Protein AF-A0A920UA12-F1 (afdb_monomer_lite)

Sequence (67 aa):
MAGTLDISASQKGGRFVAFCDAFNLPLVTFVDTSGFYPGKDLEWRGMIRYGAQMAFAYARATVPRVW

Secondary structure (DSSP, 8-state):
-TT-B-HHHHHHHHHHHHHHHHTT--EE-------BPP-HHHHHTTHHHHHHHHHHHHHH--S-EE-

pLDDT: mean 93.42, std 5.31, range [61.72, 97.88]

Radius of gyration: 12.39 Å; chains: 1; bounding box: 29×21×31 Å

Structure (mmCIF, N/CA/C/O backbone):
data_AF-A0A920UA12-F1
#
_entry.id   AF-A0A920UA12-F1
#
loop_
_atom_site.group_PDB
_atom_site.id
_atom_site.type_symbol
_atom_site.label_atom_id
_atom_site.label_alt_id
_atom_site.label_comp_id
_atom_site.label_asym_id
_atom_site.label_entity_id
_atom_site.label_seq_id
_atom_site.pdbx_PDB_ins_code
_atom_site.Cartn_x
_atom_site.Cartn_y
_atom_site.Cartn_z
_atom_site.occupancy
_atom_site.B_iso_or_equiv
_atom_site.auth_seq_id
_atom_site.auth_comp_id
_atom_site.auth_asym_id
_atom_site.auth_atom_id
_atom_site.pdbx_PDB_model_num
ATOM 1 N N . MET A 1 1 ? 6.672 -7.346 -11.862 1.00 61.72 1 MET A N 1
ATOM 2 C CA . MET A 1 1 ? 7.324 -8.626 -12.235 1.00 61.72 1 MET A CA 1
ATOM 3 C C . MET A 1 1 ? 8.105 -9.106 -11.019 1.00 61.72 1 MET A C 1
ATOM 5 O O . MET A 1 1 ? 8.664 -8.251 -10.360 1.00 61.72 1 MET A O 1
ATOM 9 N N . ALA A 1 2 ? 8.112 -10.400 -10.676 1.00 84.75 2 ALA A N 1
ATOM 10 C CA . ALA A 1 2 ? 8.896 -10.931 -9.540 1.00 84.75 2 ALA A CA 1
ATOM 11 C C . ALA A 1 2 ? 8.775 -10.123 -8.217 1.00 84.75 2 ALA A C 1
ATOM 13 O O . ALA A 1 2 ? 9.772 -9.821 -7.574 1.00 84.75 2 ALA A O 1
ATOM 14 N N . GLY A 1 3 ? 7.560 -9.690 -7.856 1.00 83.62 3 GLY A N 1
ATOM 15 C CA . GLY A 1 3 ? 7.319 -8.923 -6.622 1.00 83.62 3 GLY A CA 1
ATOM 16 C C . GLY A 1 3 ? 7.666 -7.426 -6.676 1.00 83.62 3 GLY A C 1
ATOM 17 O O . GLY A 1 3 ? 7.441 -6.716 -5.699 1.00 83.62 3 GLY A O 1
ATOM 18 N N . THR A 1 4 ? 8.164 -6.893 -7.797 1.00 91.62 4 THR A N 1
ATOM 19 C CA . THR A 1 4 ? 8.482 -5.457 -7.914 1.00 91.62 4 THR A CA 1
ATOM 20 C C . THR A 1 4 ? 7.232 -4.577 -7.933 1.00 91.62 4 THR A C 1
ATOM 22 O O . THR A 1 4 ? 6.262 -4.879 -8.637 1.00 91.62 4 THR A O 1
ATOM 25 N N . LEU A 1 5 ? 7.304 -3.421 -7.280 1.00 90.81 5 LEU A N 1
ATOM 26 C CA . LEU A 1 5 ? 6.274 -2.386 -7.324 1.00 90.81 5 LEU A CA 1
ATOM 27 C C . LEU A 1 5 ? 6.451 -1.494 -8.559 1.00 90.81 5 LEU A C 1
ATOM 29 O O . LEU A 1 5 ? 7.472 -0.828 -8.712 1.00 90.81 5 LEU A O 1
ATOM 33 N N . ASP A 1 6 ? 5.444 -1.457 -9.429 1.00 93.06 6 ASP A N 1
ATOM 34 C CA . ASP A 1 6 ? 5.354 -0.524 -10.557 1.00 93.06 6 ASP A CA 1
ATOM 35 C C . ASP A 1 6 ? 4.241 0.519 -10.335 1.00 93.06 6 ASP A C 1
ATOM 37 O O . ASP A 1 6 ? 3.579 0.544 -9.291 1.00 93.06 6 ASP A O 1
ATOM 41 N N . ILE A 1 7 ? 4.027 1.403 -11.314 1.00 94.50 7 ILE A N 1
ATOM 42 C CA . ILE A 1 7 ? 3.002 2.458 -11.249 1.00 94.50 7 ILE A CA 1
ATOM 43 C C . ILE A 1 7 ? 1.606 1.872 -11.006 1.00 94.50 7 ILE A C 1
ATOM 45 O O . ILE A 1 7 ? 0.850 2.384 -10.179 1.00 94.50 7 ILE A O 1
ATOM 49 N N . SER A 1 8 ? 1.257 0.803 -11.720 1.00 94.56 8 SER A N 1
ATOM 50 C CA . SER A 1 8 ? -0.077 0.207 -11.654 1.00 94.56 8 SER A CA 1
ATOM 51 C C . SER A 1 8 ? -0.324 -0.464 -10.303 1.00 94.56 8 SER A C 1
ATOM 53 O O . SER A 1 8 ? -1.374 -0.256 -9.689 1.00 94.56 8 SER A O 1
ATOM 55 N N . ALA A 1 9 ? 0.676 -1.185 -9.791 1.00 94.56 9 ALA A N 1
ATOM 56 C CA . ALA A 1 9 ? 0.651 -1.808 -8.479 1.00 94.56 9 ALA A CA 1
ATOM 57 C C . ALA A 1 9 ? 0.563 -0.751 -7.371 1.00 94.56 9 ALA A C 1
ATOM 59 O O . ALA A 1 9 ? -0.254 -0.892 -6.463 1.00 94.56 9 ALA A O 1
ATOM 60 N N . SER A 1 10 ? 1.323 0.345 -7.488 1.00 95.31 10 SER A N 1
ATOM 61 C CA . SER A 1 10 ? 1.322 1.441 -6.510 1.00 95.31 10 SER A CA 1
ATOM 62 C C . SER A 1 10 ? -0.032 2.154 -6.454 1.00 95.31 10 SER A C 1
ATOM 64 O O . SER A 1 10 ? -0.587 2.372 -5.377 1.00 95.31 10 SER A O 1
ATOM 66 N N . GLN A 1 11 ? -0.627 2.456 -7.612 1.00 96.50 11 GLN A N 1
ATOM 67 C CA . GLN A 1 11 ? -1.969 3.043 -7.672 1.00 96.50 11 GLN A CA 1
ATOM 68 C C . GLN A 1 11 ? -3.037 2.103 -7.105 1.00 96.50 11 GLN A C 1
ATOM 70 O O . GLN A 1 11 ? -3.907 2.544 -6.351 1.00 96.50 11 GLN A O 1
ATOM 75 N N . LYS A 1 12 ? -2.975 0.812 -7.454 1.00 96.38 12 LYS A N 1
ATOM 76 C CA . LYS A 1 12 ? -3.904 -0.205 -6.951 1.00 96.38 12 LYS A CA 1
ATOM 77 C C . LYS A 1 12 ? -3.801 -0.335 -5.432 1.00 96.38 12 LYS A C 1
ATOM 79 O O . LYS A 1 12 ? -4.820 -0.243 -4.755 1.00 96.38 12 LYS A O 1
ATOM 84 N N . GLY A 1 13 ? -2.586 -0.497 -4.909 1.00 95.81 13 GLY A N 1
ATOM 85 C CA . GLY A 1 13 ? -2.321 -0.624 -3.478 1.00 95.81 13 GLY A CA 1
ATOM 86 C C . GLY A 1 13 ? -2.773 0.609 -2.703 1.00 95.81 13 GLY A C 1
ATOM 87 O O . GLY A 1 13 ? -3.554 0.489 -1.765 1.00 95.81 13 GLY A O 1
ATOM 88 N N . GLY A 1 14 ? -2.383 1.807 -3.148 1.00 96.81 14 GLY A N 1
ATOM 89 C CA . GLY A 1 14 ? -2.778 3.055 -2.491 1.00 96.81 14 GLY A CA 1
ATOM 90 C C . GLY A 1 14 ? -4.296 3.271 -2.448 1.00 96.81 14 GLY A C 1
ATOM 91 O O . GLY A 1 14 ? -4.833 3.678 -1.418 1.00 96.81 14 GLY A O 1
ATOM 92 N N . ARG A 1 15 ? -5.016 2.958 -3.538 1.00 97.25 15 ARG A N 1
ATOM 93 C CA . ARG A 1 15 ? -6.489 3.032 -3.566 1.00 97.25 15 ARG A CA 1
ATOM 94 C C . ARG A 1 15 ? -7.144 1.972 -2.686 1.00 97.25 15 ARG A C 1
ATOM 96 O O . ARG A 1 15 ? -8.125 2.286 -2.022 1.00 97.25 15 ARG A O 1
ATOM 103 N N . PHE A 1 16 ? -6.614 0.751 -2.667 1.00 97.50 16 PHE A N 1
ATOM 104 C CA . PHE A 1 16 ? -7.138 -0.323 -1.823 1.00 97.50 16 PHE A CA 1
ATOM 105 C C . PHE A 1 16 ? -6.982 0.003 -0.335 1.00 97.50 16 PHE A C 1
ATOM 107 O O . PHE A 1 16 ? -7.947 -0.089 0.413 1.00 97.50 16 PHE A O 1
ATOM 114 N N . VAL A 1 17 ? -5.810 0.494 0.075 1.00 97.69 17 VAL A N 1
ATOM 115 C CA . VAL A 1 17 ? -5.570 0.949 1.453 1.00 97.69 17 VAL A CA 1
ATOM 116 C C . VAL A 1 17 ? -6.531 2.070 1.834 1.00 97.69 17 VAL A C 1
ATOM 118 O O . VAL A 1 17 ? -7.150 2.011 2.889 1.00 97.69 17 VAL A O 1
ATOM 121 N N . ALA A 1 18 ? -6.705 3.063 0.957 1.00 96.94 18 ALA A N 1
ATOM 122 C CA . ALA A 1 18 ? -7.654 4.150 1.175 1.00 96.94 18 ALA A CA 1
ATOM 123 C C . ALA A 1 18 ? -9.106 3.663 1.304 1.00 96.94 18 ALA A C 1
ATOM 125 O O . ALA A 1 18 ? -9.866 4.214 2.092 1.00 96.94 18 ALA A O 1
ATOM 126 N N . PHE A 1 19 ? -9.488 2.653 0.523 1.00 97.69 19 PHE A N 1
ATOM 127 C CA . PHE A 1 19 ? -10.805 2.036 0.601 1.00 97.69 19 PHE A CA 1
ATOM 128 C C . PHE A 1 19 ? -10.996 1.323 1.942 1.00 97.69 19 PHE A C 1
ATOM 130 O O . PHE A 1 19 ? -11.959 1.609 2.643 1.00 97.69 19 PHE A O 1
ATOM 137 N N . CYS A 1 20 ? -10.069 0.449 2.339 1.00 97.62 20 CYS A N 1
ATOM 138 C CA . CYS A 1 20 ? -10.158 -0.253 3.620 1.00 97.62 20 CYS A CA 1
ATOM 139 C C . CYS A 1 20 ? -10.248 0.721 4.798 1.00 97.62 20 CYS A C 1
ATOM 141 O O . CYS A 1 20 ? -11.087 0.537 5.673 1.00 97.62 20 CYS A O 1
ATOM 143 N N . ASP A 1 21 ? -9.450 1.788 4.768 1.00 97.50 21 ASP A N 1
ATOM 144 C CA . ASP A 1 21 ? -9.483 2.849 5.774 1.00 97.50 21 ASP A CA 1
ATOM 145 C C . ASP A 1 21 ? -10.852 3.544 5.845 1.00 97.50 21 ASP A C 1
ATOM 147 O O . ASP A 1 21 ? -11.434 3.668 6.919 1.00 97.50 21 ASP A O 1
ATOM 151 N N . ALA A 1 22 ? -11.429 3.906 4.693 1.00 97.69 22 ALA A N 1
ATOM 152 C CA . ALA A 1 22 ? -12.736 4.563 4.621 1.00 97.69 22 ALA A CA 1
ATOM 153 C C . ALA A 1 22 ? -13.897 3.700 5.152 1.00 97.69 22 ALA A C 1
ATOM 155 O O . ALA A 1 22 ? -14.903 4.240 5.611 1.00 97.69 22 ALA A O 1
ATOM 156 N N . PHE A 1 23 ? -13.765 2.371 5.097 1.00 97.88 23 PHE A N 1
ATOM 157 C CA . PHE A 1 23 ? -14.782 1.418 5.554 1.00 97.88 23 PHE A CA 1
ATOM 158 C C . PHE A 1 23 ? -14.412 0.709 6.866 1.00 97.88 23 PHE A C 1
ATOM 160 O O . PHE A 1 23 ? -15.079 -0.251 7.245 1.00 97.88 23 PHE A O 1
ATOM 167 N N . ASN A 1 24 ? -13.386 1.186 7.581 1.00 97.00 24 ASN A N 1
ATOM 168 C CA . ASN A 1 24 ? -12.914 0.619 8.851 1.00 97.00 24 ASN A CA 1
ATOM 169 C C . ASN A 1 24 ? -12.536 -0.875 8.769 1.00 97.00 24 ASN A C 1
ATOM 171 O O . ASN A 1 24 ? -12.714 -1.632 9.725 1.00 97.00 24 ASN A O 1
ATOM 175 N N . LEU A 1 25 ? -12.021 -1.313 7.620 1.00 97.81 25 LEU A N 1
ATOM 176 C CA . LEU A 1 25 ? -11.571 -2.684 7.403 1.00 97.81 25 LEU A CA 1
ATOM 177 C C . LEU A 1 25 ? -10.093 -2.823 7.801 1.00 97.81 25 LEU A C 1
ATOM 179 O O . LEU A 1 25 ? -9.270 -2.032 7.333 1.00 97.81 25 LEU A O 1
ATOM 183 N N . PRO A 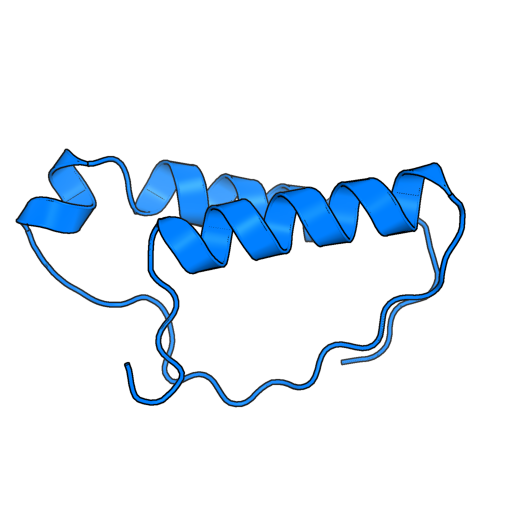1 26 ? -9.723 -3.830 8.615 1.00 96.88 26 PRO A N 1
ATOM 184 C CA . PRO A 1 26 ? -8.332 -4.051 8.987 1.00 96.88 26 PRO A CA 1
ATOM 185 C C . PRO A 1 26 ? -7.493 -4.470 7.775 1.00 96.88 26 PRO A C 1
ATOM 187 O O . PRO A 1 26 ? -7.965 -5.165 6.872 1.00 96.88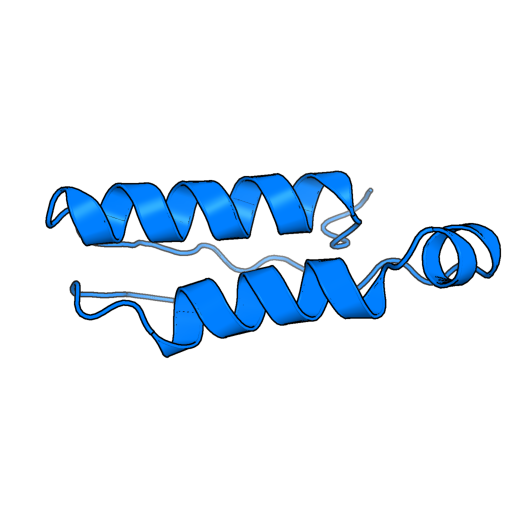 26 PRO A O 1
ATOM 190 N N . LEU A 1 27 ? -6.225 -4.060 7.771 1.00 96.94 27 LEU A N 1
ATOM 191 C CA . LEU A 1 27 ? -5.274 -4.336 6.698 1.00 96.94 27 LEU A CA 1
ATOM 192 C C . LEU A 1 27 ? -4.292 -5.436 7.107 1.00 96.94 27 LEU A C 1
ATOM 194 O O . LEU A 1 27 ? -3.652 -5.356 8.152 1.00 96.94 27 LEU A O 1
ATOM 198 N N . VAL A 1 28 ? -4.111 -6.425 6.237 1.00 96.62 28 VAL A N 1
ATOM 199 C CA . VAL A 1 28 ? -3.036 -7.418 6.344 1.00 96.62 28 VAL A CA 1
ATOM 200 C C . VAL A 1 28 ? -2.210 -7.330 5.072 1.00 96.62 28 VAL A C 1
ATOM 202 O O . VAL A 1 28 ? -2.746 -7.497 3.976 1.00 96.62 28 VAL A O 1
ATOM 205 N N . THR A 1 29 ? -0.923 -7.018 5.206 1.00 95.25 29 THR A N 1
ATOM 206 C CA . THR A 1 29 ? -0.020 -6.860 4.062 1.00 95.25 29 THR A CA 1
ATOM 207 C C . THR A 1 29 ? 1.013 -7.973 4.076 1.00 95.25 29 THR A C 1
ATOM 209 O O . THR A 1 29 ? 1.858 -8.004 4.952 1.00 95.25 29 THR A O 1
ATOM 212 N N . PHE A 1 30 ? 0.976 -8.860 3.084 1.00 94.69 30 PHE A N 1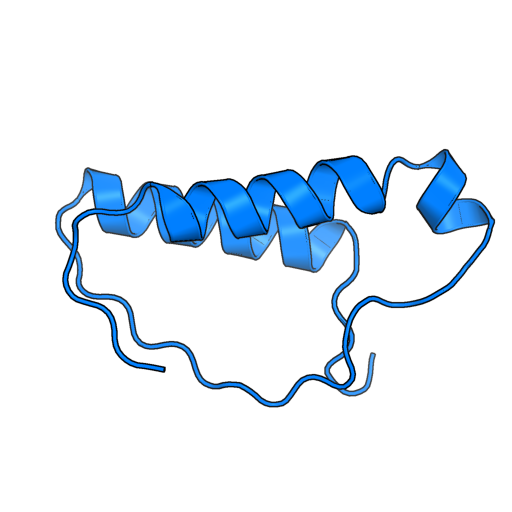
ATOM 213 C CA . PHE A 1 30 ? 2.029 -9.854 2.885 1.00 94.69 30 PHE A CA 1
ATOM 214 C C . PHE A 1 30 ? 3.141 -9.245 2.036 1.00 94.69 30 PHE A C 1
ATOM 216 O O . PHE A 1 30 ? 2.900 -8.837 0.896 1.00 94.69 30 PHE A O 1
ATOM 223 N N . VAL A 1 31 ? 4.345 -9.159 2.598 1.00 93.50 31 VAL A N 1
ATOM 224 C CA . VAL A 1 31 ? 5.478 -8.494 1.952 1.00 93.50 31 VAL A CA 1
ATOM 225 C C . VAL A 1 31 ? 6.416 -9.529 1.335 1.00 93.50 31 VAL A C 1
ATOM 227 O O . VAL A 1 31 ? 7.210 -10.155 2.027 1.00 93.50 31 VAL A O 1
ATOM 230 N N . ASP A 1 32 ? 6.346 -9.659 0.013 1.00 93.81 32 ASP A N 1
ATOM 231 C CA . ASP A 1 32 ? 7.360 -10.318 -0.816 1.00 93.81 32 ASP A CA 1
ATOM 232 C C . ASP A 1 32 ? 7.670 -9.403 -2.005 1.00 93.81 32 ASP A C 1
ATOM 234 O O . ASP A 1 32 ? 7.086 -9.498 -3.088 1.00 93.81 32 ASP A O 1
ATOM 238 N N . THR A 1 33 ? 8.502 -8.393 -1.750 1.00 90.50 33 THR A N 1
ATOM 239 C CA . THR A 1 33 ? 8.868 -7.394 -2.751 1.00 90.50 33 THR A CA 1
ATOM 240 C C . THR A 1 33 ? 10.365 -7.149 -2.748 1.00 90.50 33 THR A C 1
ATOM 242 O O . THR A 1 33 ? 10.982 -6.969 -1.701 1.00 90.50 33 THR A O 1
ATOM 245 N N . SER A 1 34 ? 10.945 -7.074 -3.943 1.00 90.69 34 SER A N 1
ATOM 246 C CA . SER A 1 34 ? 12.319 -6.615 -4.146 1.00 90.69 34 SER A CA 1
ATOM 247 C C . SER A 1 34 ? 12.432 -5.082 -4.200 1.00 90.69 34 SER A C 1
ATOM 249 O O . SER A 1 34 ? 13.525 -4.561 -4.408 1.00 90.69 34 SER A O 1
ATOM 251 N N . GLY A 1 35 ? 11.317 -4.350 -4.063 1.00 89.81 35 GLY A N 1
ATOM 252 C CA . GLY A 1 35 ? 11.255 -2.888 -4.131 1.00 89.81 35 GLY A CA 1
ATOM 253 C C . GLY A 1 35 ? 10.609 -2.348 -5.410 1.00 89.81 35 GLY A C 1
ATOM 254 O O . GLY A 1 35 ? 9.876 -3.047 -6.114 1.00 89.81 35 GLY A O 1
ATOM 255 N N . PHE A 1 36 ? 10.854 -1.069 -5.703 1.00 89.38 36 PHE A N 1
ATOM 256 C CA . PHE A 1 36 ? 10.310 -0.404 -6.888 1.00 89.38 36 PHE A CA 1
ATOM 257 C C . PHE A 1 36 ? 11.029 -0.842 -8.164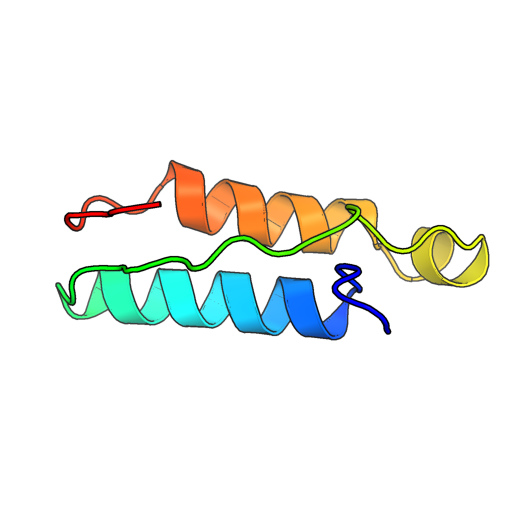 1.00 89.38 36 PHE A C 1
ATOM 259 O O . PHE A 1 36 ? 12.251 -0.968 -8.188 1.00 89.38 36 PHE A O 1
ATOM 266 N N . TYR A 1 37 ? 10.262 -1.070 -9.230 1.00 89.62 37 TYR A N 1
ATOM 267 C CA . TYR A 1 37 ? 10.802 -1.475 -10.522 1.00 89.62 37 TYR A CA 1
ATOM 268 C C . TYR A 1 37 ? 11.586 -0.311 -11.161 1.00 89.62 37 TYR A C 1
ATOM 270 O O . TYR A 1 37 ? 10.981 0.725 -11.456 1.00 89.62 37 TYR A O 1
ATOM 278 N N . PRO A 1 38 ? 12.907 -0.451 -11.380 1.00 87.00 38 PRO A N 1
ATOM 279 C CA . PRO A 1 38 ? 13.714 0.617 -11.949 1.00 87.00 38 PRO A CA 1
ATOM 280 C C . PRO A 1 38 ? 13.492 0.719 -13.462 1.00 87.00 38 PRO A C 1
ATOM 282 O O . PRO A 1 38 ? 13.420 -0.286 -14.167 1.00 87.00 38 PRO A O 1
ATOM 285 N N . GLY A 1 39 ? 13.443 1.941 -13.988 1.00 88.12 39 GLY A N 1
ATOM 286 C CA . GLY A 1 39 ? 13.420 2.162 -15.431 1.00 88.12 39 GLY A CA 1
ATOM 287 C C . GLY A 1 39 ? 13.158 3.616 -15.793 1.00 88.12 39 GLY A C 1
ATOM 288 O O . GLY A 1 39 ? 12.226 4.228 -15.276 1.00 88.12 39 GLY A O 1
ATOM 289 N N . LYS A 1 40 ? 13.956 4.161 -16.721 1.00 89.19 40 LYS A N 1
ATOM 290 C CA . LYS A 1 40 ? 13.862 5.565 -17.153 1.00 89.19 40 LYS A CA 1
ATOM 291 C C . LYS A 1 40 ? 12.428 5.930 -17.547 1.00 89.19 40 LYS A C 1
ATOM 293 O O . LYS A 1 40 ? 11.898 6.913 -17.046 1.00 89.19 40 LYS A O 1
ATOM 298 N N . ASP A 1 41 ? 11.775 5.112 -18.367 1.00 89.31 41 ASP A N 1
ATOM 299 C CA . ASP A 1 41 ? 10.407 5.376 -18.832 1.00 89.31 41 ASP A CA 1
ATOM 300 C C . 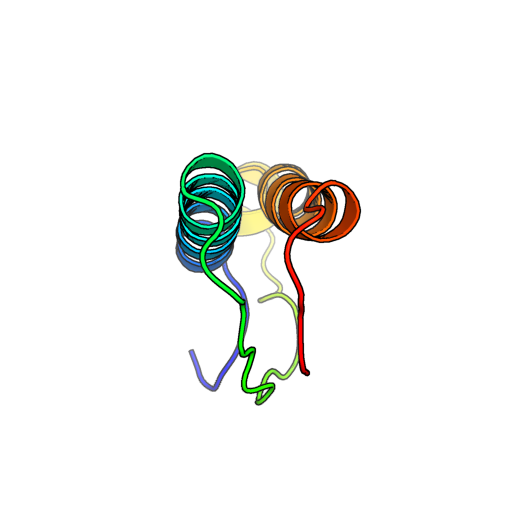ASP A 1 41 ? 9.373 5.406 -17.697 1.00 89.31 41 ASP A C 1
ATOM 302 O O . ASP A 1 41 ? 8.406 6.163 -17.767 1.00 89.31 41 ASP A O 1
ATOM 306 N N . LEU A 1 42 ? 9.563 4.622 -16.630 1.00 86.31 42 LEU A N 1
ATOM 307 C CA . LEU A 1 42 ? 8.685 4.667 -15.457 1.00 86.31 42 LEU A CA 1
ATOM 308 C C . LEU A 1 42 ? 8.884 5.953 -14.660 1.00 86.31 42 LEU A C 1
ATOM 310 O O . LEU A 1 42 ? 7.899 6.548 -14.222 1.00 86.31 42 LEU A O 1
ATOM 314 N N . GLU A 1 43 ? 10.129 6.410 -14.521 1.00 90.19 43 GLU A N 1
ATOM 315 C CA . GLU A 1 43 ? 10.432 7.687 -13.870 1.00 90.19 43 GLU A CA 1
ATOM 316 C C . GLU A 1 43 ? 9.745 8.852 -14.594 1.00 90.19 43 GLU A C 1
ATOM 318 O O . GLU A 1 43 ? 9.023 9.624 -13.962 1.00 90.19 43 GLU A O 1
ATOM 323 N N . TRP A 1 44 ? 9.840 8.916 -15.930 1.00 90.50 44 TRP A N 1
ATOM 324 C CA . TRP A 1 44 ? 9.134 9.928 -16.738 1.00 90.50 44 TRP A CA 1
ATOM 325 C C . TRP A 1 44 ? 7.612 9.830 -16.624 1.00 90.50 44 TRP A C 1
ATOM 327 O O . TRP A 1 44 ? 6.913 10.841 -16.672 1.00 90.50 44 TRP A O 1
ATOM 337 N N . ARG A 1 45 ? 7.082 8.619 -16.434 1.00 91.56 45 ARG A N 1
ATOM 338 C CA . ARG A 1 45 ? 5.651 8.381 -16.201 1.00 91.56 45 ARG A CA 1
ATOM 339 C C . ARG A 1 45 ? 5.218 8.661 -14.758 1.00 91.56 45 ARG A C 1
ATOM 341 O O . ARG A 1 45 ? 4.034 8.519 -14.454 1.00 91.56 45 ARG A O 1
ATOM 348 N N . GLY A 1 46 ? 6.131 9.085 -13.885 1.00 91.75 46 GLY A N 1
ATOM 349 C CA . GLY A 1 46 ? 5.834 9.517 -12.523 1.00 91.75 46 GLY A CA 1
ATOM 350 C C . GLY A 1 46 ? 5.883 8.404 -11.479 1.00 91.75 46 GLY A C 1
ATOM 351 O O . GLY A 1 46 ? 5.097 8.439 -10.531 1.00 91.75 46 GLY A O 1
ATOM 352 N N . MET A 1 47 ? 6.786 7.430 -11.624 1.00 93.69 47 MET A N 1
ATOM 353 C CA . MET A 1 47 ? 6.944 6.322 -10.674 1.00 93.69 47 MET A CA 1
ATOM 354 C C . MET A 1 47 ? 7.059 6.789 -9.218 1.00 93.69 47 MET A C 1
ATOM 356 O O . MET A 1 47 ? 6.289 6.335 -8.372 1.00 93.69 47 MET A O 1
ATOM 360 N N . ILE A 1 48 ? 7.932 7.764 -8.942 1.00 92.50 48 ILE A N 1
ATOM 361 C CA . ILE A 1 48 ? 8.109 8.338 -7.598 1.00 92.50 48 ILE A CA 1
ATOM 362 C C . ILE A 1 48 ? 6.794 8.904 -7.050 1.00 92.50 48 ILE A C 1
ATOM 364 O O . ILE A 1 48 ? 6.456 8.673 -5.891 1.00 92.50 48 ILE A O 1
ATOM 368 N N . ARG A 1 49 ? 6.011 9.606 -7.878 1.00 94.44 49 ARG A N 1
ATOM 369 C CA . ARG A 1 49 ? 4.736 10.204 -7.453 1.00 94.44 49 ARG A CA 1
ATOM 370 C C . ARG A 1 49 ? 3.724 9.135 -7.045 1.00 94.44 49 ARG A C 1
ATOM 372 O O . ARG A 1 49 ? 3.072 9.277 -6.012 1.00 94.44 49 ARG A O 1
ATOM 379 N N . TYR A 1 50 ? 3.581 8.078 -7.843 1.00 94.75 50 TYR A N 1
ATOM 380 C CA . TYR A 1 50 ? 2.624 7.008 -7.555 1.00 94.75 50 TYR A CA 1
ATOM 381 C C . TYR A 1 50 ? 3.083 6.104 -6.407 1.00 94.75 50 TYR A C 1
ATOM 383 O O . TYR A 1 50 ? 2.258 5.719 -5.578 1.00 94.75 50 TYR A O 1
ATOM 391 N N . GLY A 1 51 ? 4.386 5.829 -6.300 1.00 93.75 51 GLY A N 1
ATOM 392 C CA . GLY A 1 51 ? 4.968 5.141 -5.146 1.00 93.75 51 GLY A CA 1
ATOM 393 C C . GLY A 1 51 ? 4.759 5.928 -3.847 1.00 93.75 51 GLY A C 1
ATOM 394 O O . GLY A 1 51 ? 4.277 5.378 -2.857 1.00 93.75 51 GLY A O 1
ATOM 395 N N . ALA A 1 52 ? 5.008 7.242 -3.867 1.00 95.69 52 ALA A N 1
ATOM 396 C CA . ALA A 1 52 ? 4.769 8.121 -2.723 1.00 95.69 52 ALA A CA 1
ATOM 397 C C . ALA A 1 52 ? 3.284 8.190 -2.333 1.00 95.69 52 ALA A C 1
ATOM 399 O O . ALA A 1 52 ? 2.965 8.226 -1.149 1.00 95.69 52 ALA A O 1
ATOM 400 N N . GLN A 1 53 ? 2.360 8.156 -3.299 1.00 95.69 53 GLN A N 1
ATOM 401 C CA . GLN A 1 53 ? 0.924 8.108 -3.014 1.00 95.69 53 GLN A CA 1
ATOM 402 C C . GLN A 1 53 ? 0.526 6.833 -2.256 1.00 95.69 53 GLN A C 1
ATOM 404 O O . GLN A 1 53 ? -0.284 6.901 -1.331 1.00 95.69 53 GLN A O 1
ATOM 409 N N . MET A 1 54 ? 1.089 5.679 -2.625 1.00 95.50 54 MET A N 1
ATOM 410 C CA . MET A 1 54 ? 0.870 4.424 -1.900 1.00 95.50 54 MET A CA 1
ATOM 411 C C . MET A 1 54 ? 1.430 4.508 -0.478 1.00 95.50 54 MET A C 1
ATOM 413 O O . MET A 1 54 ? 0.722 4.185 0.474 1.00 95.50 54 MET A O 1
ATOM 417 N N . ALA A 1 55 ? 2.663 4.999 -0.327 1.00 94.88 55 ALA A N 1
ATOM 418 C CA . ALA A 1 55 ? 3.280 5.194 0.983 1.00 94.88 55 ALA A CA 1
ATOM 419 C C . ALA A 1 55 ? 2.463 6.156 1.859 1.00 94.88 55 ALA A C 1
ATOM 421 O O . ALA A 1 55 ? 2.238 5.876 3.031 1.00 94.88 55 ALA A O 1
ATOM 422 N N . PHE A 1 56 ? 1.943 7.241 1.281 1.00 96.69 56 PHE A N 1
ATOM 423 C CA . PHE A 1 56 ? 1.062 8.184 1.966 1.00 96.69 56 PHE A CA 1
ATOM 424 C C . PHE A 1 56 ? -0.266 7.543 2.383 1.00 96.69 56 PHE A C 1
ATOM 426 O O . PHE A 1 56 ? -0.727 7.761 3.500 1.00 96.69 56 PHE A O 1
ATOM 433 N N . ALA A 1 57 ? -0.879 6.729 1.516 1.00 96.81 57 ALA A N 1
ATOM 434 C CA . ALA A 1 57 ? -2.108 6.009 1.840 1.00 96.81 57 ALA A CA 1
ATOM 435 C C . ALA A 1 57 ? -1.901 5.053 3.018 1.00 96.81 57 ALA A C 1
ATOM 437 O O . ALA A 1 57 ? -2.739 5.001 3.914 1.00 96.81 57 ALA A O 1
ATOM 438 N N . TYR A 1 58 ? -0.765 4.352 3.058 1.00 95.69 58 TYR A N 1
ATOM 439 C CA . TYR A 1 58 ? -0.389 3.604 4.246 1.00 95.69 58 TYR A CA 1
ATOM 440 C C . TYR A 1 58 ? -0.168 4.552 5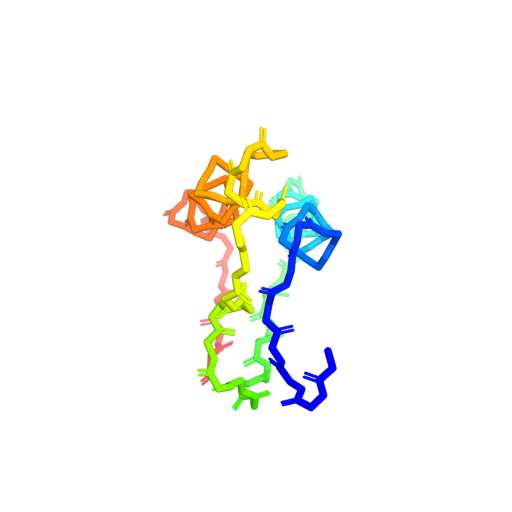.427 1.00 95.69 58 TYR A C 1
ATOM 442 O O . TYR A 1 58 ? -0.881 4.425 6.410 1.00 95.69 58 TYR A O 1
ATOM 450 N N . ALA A 1 59 ? 0.713 5.545 5.357 1.00 96.12 59 ALA A N 1
ATOM 451 C CA . ALA A 1 59 ? 1.014 6.429 6.489 1.00 96.12 59 ALA A CA 1
ATOM 452 C C . ALA A 1 59 ? -0.224 7.088 7.132 1.00 96.12 59 ALA A C 1
ATOM 454 O O . ALA A 1 59 ? -0.257 7.243 8.348 1.00 96.12 59 ALA A O 1
ATOM 455 N N . ARG A 1 60 ? -1.247 7.438 6.340 1.00 96.56 60 ARG A N 1
ATOM 456 C CA . ARG A 1 60 ? -2.470 8.080 6.847 1.00 96.56 60 ARG A CA 1
ATOM 457 C C . ARG A 1 60 ? -3.519 7.129 7.427 1.00 96.56 60 ARG A C 1
ATOM 459 O O . ARG A 1 60 ? -4.407 7.615 8.114 1.00 96.56 60 ARG A O 1
ATOM 466 N N . ALA A 1 61 ? -3.492 5.840 7.081 1.00 96.44 61 ALA A N 1
ATOM 467 C CA . ALA A 1 61 ? -4.588 4.947 7.456 1.00 96.44 61 ALA A CA 1
ATOM 468 C C . ALA A 1 61 ? -4.592 4.689 8.968 1.00 96.44 61 ALA A C 1
ATOM 470 O O . ALA A 1 61 ? -3.548 4.382 9.548 1.00 96.44 61 ALA A O 1
ATOM 471 N N . THR A 1 62 ? -5.769 4.800 9.577 1.00 97.19 62 THR A N 1
ATOM 472 C CA . THR A 1 62 ? -5.996 4.711 11.027 1.00 97.19 62 THR A CA 1
ATOM 473 C C . THR A 1 62 ? -6.486 3.331 11.462 1.00 97.19 62 THR A C 1
ATOM 475 O O . THR A 1 62 ? -6.441 3.007 12.649 1.00 97.19 62 THR A O 1
ATOM 478 N N . VAL A 1 63 ? -6.922 2.501 10.512 1.00 97.56 63 VAL A N 1
ATOM 479 C CA . VAL A 1 63 ? -7.352 1.120 10.765 1.00 97.56 63 VAL A CA 1
ATOM 480 C C . VAL A 1 63 ? -6.207 0.219 11.256 1.00 97.56 63 VAL A C 1
ATOM 482 O O . VAL A 1 63 ? -5.048 0.421 10.869 1.00 97.56 63 VAL A O 1
ATOM 485 N N . PRO A 1 64 ? -6.510 -0.825 12.058 1.00 97.25 64 PRO A N 1
ATOM 486 C CA . PRO A 1 64 ? -5.519 -1.811 12.471 1.00 97.25 64 PRO A CA 1
ATOM 487 C C . PRO A 1 64 ? -4.817 -2.440 11.270 1.00 97.25 64 PRO A C 1
ATOM 489 O O . PRO A 1 64 ? -5.446 -2.771 10.260 1.00 97.25 64 PRO A O 1
ATOM 492 N N . ARG A 1 65 ? -3.502 -2.614 11.391 1.00 94.69 65 ARG A N 1
ATOM 493 C CA . ARG A 1 65 ? -2.648 -3.098 10.310 1.00 94.69 65 ARG A CA 1
ATOM 494 C C . ARG A 1 65 ? -1.580 -4.048 10.811 1.00 94.69 65 ARG A C 1
ATOM 496 O O . ARG A 1 65 ? -0.917 -3.765 11.806 1.00 94.69 65 ARG A O 1
ATOM 503 N N . VAL A 1 66 ? -1.409 -5.139 10.078 1.00 94.12 66 VAL A N 1
ATOM 504 C CA . VAL A 1 66 ? -0.372 -6.146 10.300 1.00 94.12 66 VAL A CA 1
ATOM 505 C C . VAL A 1 66 ? 0.425 -6.302 9.008 1.00 94.12 66 VAL A C 1
ATOM 507 O O . VAL A 1 66 ? -0.148 -6.275 7.913 1.00 94.12 66 VAL A O 1
ATOM 510 N N . TRP A 1 67 ? 1.739 -6.415 9.159 1.00 84.81 67 TRP A N 1
ATOM 511 C CA . TRP A 1 67 ? 2.723 -6.544 8.090 1.00 84.81 67 TRP A CA 1
ATOM 512 C C . TRP A 1 67 ? 3.521 -7.824 8.294 1.00 84.81 67 TRP A C 1
ATOM 514 O O . TRP A 1 67 ? 3.739 -8.165 9.481 1.00 84.81 67 TRP A O 1
#

Foldseek 3Di:
DQQADALVNLQVLLVVLLVCLVVLHEEEDDDDHPYHDDDPVRVVVPRVVSNVSNVVSVVPRPHHYDD